Protein AF-A0A1U8D321-F1 (afdb_monomer_lite)

Sequence (104 aa):
MAAQKINEGLEHLAKAEKYLKTGFLKWKPDYDSAASEYGKAAVAFKNAKQFEQAKDACLREAVAHENNRALFHAAKAYEQAGMMLKVSNTVSKWLWRYSELANS

Radius of gyration: 16.48 Å; chains: 1; bounding box: 43×24×55 Å

Secondary structure (DSSP, 8-state):
-HHHHHHHHHHHHHHHHHHHS--TT-SS--HHHHHHHHHHHHHHHHHTT-HHHHHHHHHHHHHHHHHTT-HHHHHHHHHHHHHHHHHHHHHHHHHHHHHHHHT-

pLDDT: mean 83.72, std 8.45, range [56.34, 91.5]

Structure (mmCIF, N/CA/C/O backbone):
data_AF-A0A1U8D321-F1
#
_entry.id   AF-A0A1U8D321-F1
#
loop_
_atom_site.group_PDB
_atom_site.id
_atom_site.type_symbol
_atom_site.label_atom_id
_atom_site.label_alt_id
_atom_site.label_comp_id
_atom_site.label_asym_id
_atom_site.label_entity_id
_atom_site.label_seq_id
_atom_site.pdbx_PDB_ins_code
_atom_site.Cartn_x
_atom_site.Cartn_y
_atom_site.Cartn_z
_atom_site.occupancy
_atom_site.B_iso_or_equiv
_atom_site.auth_seq_id
_atom_site.auth_comp_id
_atom_site.auth_asym_id
_atom_site.auth_atom_id
_atom_site.pdbx_PDB_model_num
ATOM 1 N N . MET A 1 1 ? -13.244 15.290 3.191 1.00 60.94 1 MET A N 1
ATOM 2 C CA . MET A 1 1 ? -11.825 15.147 3.592 1.00 60.94 1 MET A CA 1
ATOM 3 C C . MET A 1 1 ? -11.325 13.700 3.532 1.00 60.94 1 MET A C 1
ATOM 5 O O . MET A 1 1 ? -10.379 13.465 2.798 1.00 60.94 1 MET A O 1
ATOM 9 N N . ALA A 1 2 ? -11.948 12.711 4.195 1.00 65.44 2 ALA A N 1
ATOM 10 C CA . ALA A 1 2 ? -11.492 11.307 4.109 1.00 65.44 2 ALA A CA 1
ATOM 11 C C . ALA A 1 2 ? -11.555 10.721 2.681 1.00 65.44 2 ALA A C 1
ATOM 13 O O . ALA A 1 2 ? -10.596 10.112 2.223 1.00 65.44 2 ALA A O 1
ATOM 14 N N . ALA A 1 3 ? -12.635 10.992 1.940 1.00 77.00 3 ALA A N 1
ATOM 15 C CA . ALA A 1 3 ? -12.800 10.521 0.561 1.00 77.00 3 ALA A CA 1
ATOM 16 C C . ALA A 1 3 ? -11.719 11.040 -0.409 1.00 77.00 3 ALA A C 1
ATOM 18 O O . ALA A 1 3 ? -11.308 10.317 -1.308 1.00 77.00 3 ALA A O 1
ATOM 19 N N . GLN A 1 4 ? -11.209 12.261 -0.199 1.00 83.00 4 GLN A N 1
ATOM 20 C CA . GLN A 1 4 ? -10.133 12.823 -1.026 1.00 83.00 4 GLN A CA 1
ATOM 21 C C . GLN A 1 4 ? -8.822 12.063 -0.812 1.00 83.00 4 GLN A C 1
ATOM 23 O O . GLN A 1 4 ? -8.153 11.724 -1.777 1.00 83.00 4 GLN A O 1
ATOM 28 N N . LYS A 1 5 ? -8.504 11.714 0.441 1.00 82.69 5 LYS A N 1
ATOM 29 C CA . LYS A 1 5 ? -7.311 10.925 0.780 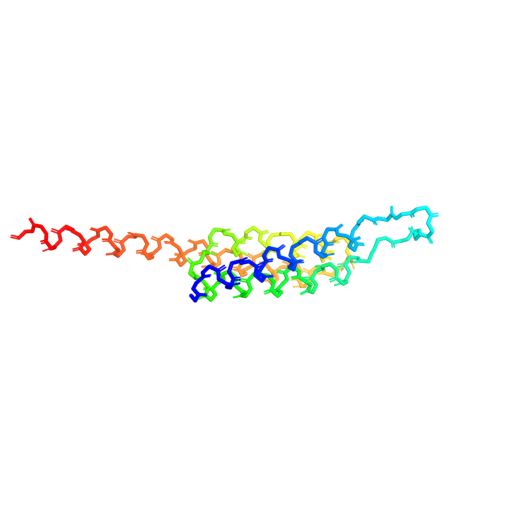1.00 82.69 5 LYS A CA 1
ATOM 30 C C . LYS A 1 5 ? -7.381 9.490 0.259 1.00 82.69 5 LYS A C 1
ATOM 32 O O . LYS A 1 5 ? -6.366 8.951 -0.167 1.00 82.69 5 LYS A O 1
ATOM 37 N N . ILE A 1 6 ? -8.575 8.898 0.241 1.00 87.06 6 ILE A N 1
ATOM 38 C CA . ILE A 1 6 ? -8.805 7.589 -0.388 1.00 87.06 6 ILE A CA 1
ATOM 39 C C . ILE A 1 6 ? -8.579 7.690 -1.899 1.00 87.06 6 ILE A C 1
ATOM 41 O O . ILE A 1 6 ? -7.880 6.852 -2.458 1.00 87.06 6 ILE A O 1
ATOM 45 N N . ASN A 1 7 ? -9.113 8.726 -2.553 1.00 89.12 7 ASN A N 1
ATOM 46 C CA . ASN A 1 7 ? -8.930 8.914 -3.991 1.00 89.12 7 ASN A CA 1
ATOM 47 C C . ASN A 1 7 ? -7.459 9.157 -4.362 1.00 89.12 7 ASN A C 1
ATOM 49 O O . ASN A 1 7 ? -6.956 8.498 -5.263 1.00 89.12 7 ASN A O 1
ATOM 53 N N . GLU A 1 8 ? -6.749 10.012 -3.616 1.00 89.00 8 GLU A N 1
ATOM 54 C CA . GLU A 1 8 ? -5.298 10.212 -3.768 1.00 89.00 8 GLU A CA 1
ATOM 55 C C . GLU A 1 8 ? -4.545 8.874 -3.654 1.00 89.00 8 GLU A C 1
ATOM 57 O O . GLU A 1 8 ? -3.708 8.548 -4.495 1.00 89.00 8 GLU A O 1
ATOM 62 N N . GLY A 1 9 ? -4.877 8.054 -2.647 1.00 89.12 9 GLY A N 1
ATOM 63 C CA . GLY A 1 9 ? -4.291 6.723 -2.477 1.00 89.12 9 GLY A CA 1
ATOM 64 C C . GLY A 1 9 ? -4.548 5.801 -3.671 1.00 89.12 9 GLY A C 1
ATOM 65 O O . GLY A 1 9 ? -3.624 5.157 -4.163 1.00 89.12 9 GLY A O 1
ATOM 66 N N . LEU A 1 10 ? -5.779 5.774 -4.189 1.00 89.44 10 LEU A N 1
ATOM 67 C CA . LEU A 1 10 ? -6.146 4.984 -5.369 1.00 89.44 10 LEU A CA 1
ATOM 68 C C . LEU A 1 10 ? -5.420 5.458 -6.637 1.00 89.44 10 LEU A C 1
ATOM 70 O O . LEU A 1 10 ? -4.984 4.630 -7.436 1.00 89.44 10 LEU A O 1
ATOM 74 N N . GLU A 1 11 ? -5.235 6.766 -6.814 1.00 91.50 11 GLU A N 1
ATOM 75 C CA . GLU A 1 11 ? -4.460 7.314 -7.932 1.00 91.50 11 GLU A CA 1
ATOM 76 C C . GLU A 1 11 ? -2.992 6.884 -7.869 1.00 91.50 11 GLU A C 1
ATOM 78 O O . GLU A 1 11 ? -2.407 6.533 -8.898 1.00 91.50 11 GLU A O 1
ATOM 83 N N . HIS A 1 12 ? -2.399 6.868 -6.672 1.00 91.12 12 HIS A N 1
ATOM 84 C CA . HIS A 1 12 ? -1.045 6.356 -6.462 1.00 91.12 12 HIS A CA 1
ATOM 85 C C . HIS A 1 12 ? -0.948 4.850 -6.755 1.00 91.12 12 HIS A C 1
ATOM 87 O O . HIS A 1 12 ? -0.019 4.435 -7.447 1.00 91.12 12 HIS A O 1
ATOM 93 N N . LEU A 1 13 ? -1.939 4.043 -6.347 1.00 89.38 13 LEU A N 1
ATOM 94 C CA . LEU A 1 13 ? -2.006 2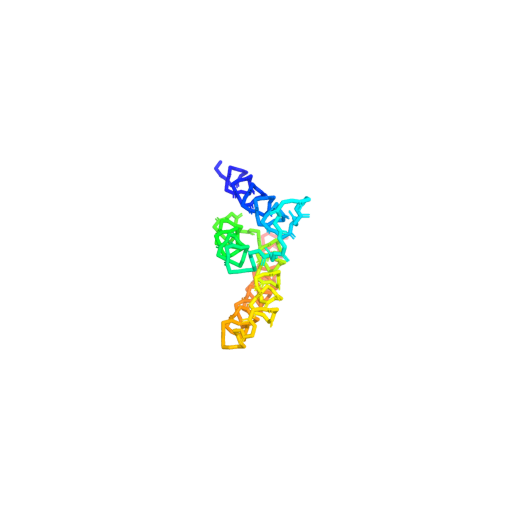.621 -6.721 1.00 89.38 13 LEU A CA 1
ATOM 95 C C . LEU A 1 13 ? -2.059 2.436 -8.244 1.00 89.38 13 LEU A C 1
ATOM 97 O O . LEU A 1 13 ? -1.309 1.636 -8.801 1.00 89.38 13 LEU A O 1
ATOM 101 N N . ALA A 1 14 ? -2.904 3.205 -8.933 1.00 89.44 14 ALA A N 1
ATOM 102 C CA . ALA A 1 14 ? -3.034 3.125 -10.385 1.00 89.44 14 ALA A CA 1
ATOM 103 C C . ALA A 1 14 ? -1.744 3.550 -11.110 1.00 89.44 14 ALA A C 1
ATOM 105 O O . ALA A 1 14 ? -1.389 2.981 -12.145 1.00 89.44 14 ALA A O 1
ATOM 106 N N . LYS A 1 15 ? -1.014 4.541 -10.577 1.00 88.12 15 LYS A N 1
ATOM 107 C CA . LYS A 1 15 ? 0.313 4.927 -11.085 1.00 88.12 15 LYS A CA 1
ATOM 108 C C . LYS A 1 15 ? 1.334 3.812 -10.875 1.00 88.12 15 LYS A C 1
ATOM 110 O O . LYS A 1 15 ? 2.048 3.482 -11.818 1.00 88.12 15 LYS A O 1
ATOM 115 N N . ALA A 1 16 ? 1.362 3.193 -9.696 1.00 87.31 16 ALA A N 1
ATOM 116 C CA . ALA A 1 16 ? 2.241 2.064 -9.402 1.00 87.31 16 ALA A CA 1
ATOM 117 C C . ALA A 1 16 ? 2.008 0.889 -10.372 1.00 87.31 16 ALA A C 1
ATOM 119 O O . ALA A 1 16 ? 2.956 0.354 -10.943 1.00 87.31 16 ALA A O 1
ATOM 120 N N . GLU A 1 17 ? 0.747 0.550 -10.657 1.00 84.56 17 GLU A N 1
ATOM 121 C CA . GLU A 1 17 ? 0.398 -0.479 -11.646 1.00 84.56 17 GLU A CA 1
ATOM 122 C C . GLU A 1 17 ? 0.818 -0.103 -13.074 1.00 84.56 17 GLU A C 1
ATOM 124 O O . GLU A 1 17 ? 1.235 -0.971 -13.843 1.00 84.56 17 GLU A O 1
ATOM 129 N N . LYS A 1 18 ? 0.765 1.185 -13.442 1.00 83.50 18 LYS A N 1
ATOM 130 C CA . LYS A 1 18 ? 1.301 1.662 -14.727 1.00 83.50 18 LYS A CA 1
ATOM 131 C C . LYS A 1 18 ? 2.820 1.517 -14.815 1.00 83.50 18 LYS A C 1
ATOM 133 O O . LYS A 1 18 ? 3.304 1.169 -15.885 1.00 83.50 18 LYS A O 1
ATOM 138 N N . TYR A 1 19 ? 3.560 1.749 -13.728 1.00 81.38 19 TYR A N 1
ATOM 139 C CA . TYR A 1 19 ? 5.014 1.531 -13.699 1.00 81.38 19 TYR A CA 1
ATOM 140 C C . TYR A 1 19 ? 5.390 0.048 -13.839 1.00 81.38 19 TYR A C 1
ATOM 142 O O . TYR A 1 19 ? 6.422 -0.271 -14.429 1.00 81.38 19 TYR A O 1
ATOM 150 N N . LEU A 1 20 ? 4.531 -0.853 -13.351 1.00 74.88 20 LEU A N 1
ATOM 151 C CA . LEU A 1 20 ? 4.695 -2.301 -13.512 1.00 74.88 20 LEU A CA 1
ATOM 152 C C . LEU A 1 20 ? 4.269 -2.809 -14.897 1.00 74.88 20 LEU A C 1
ATOM 154 O O . LEU A 1 20 ? 4.826 -3.796 -15.376 1.00 74.88 20 LEU A O 1
ATOM 158 N N . LYS A 1 21 ? 3.306 -2.153 -15.558 1.00 68.00 21 LYS A N 1
ATOM 159 C CA . LYS A 1 21 ? 2.915 -2.466 -16.940 1.00 68.00 21 LYS A CA 1
ATO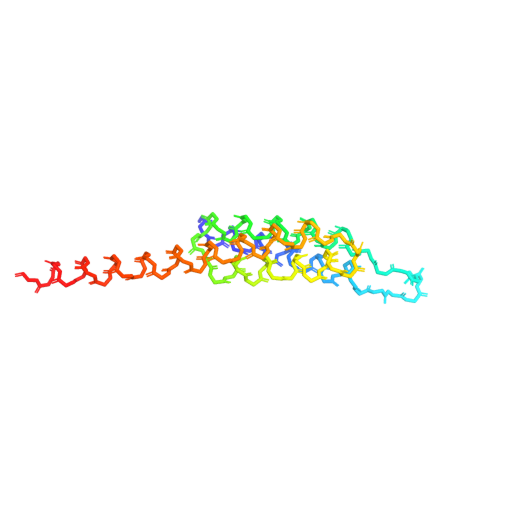M 160 C C . LYS A 1 21 ? 3.997 -2.000 -17.913 1.00 68.00 21 LYS A C 1
ATOM 162 O O . LYS A 1 21 ? 3.984 -0.878 -18.415 1.00 68.00 21 LYS A O 1
ATOM 167 N N . THR A 1 22 ? 4.924 -2.896 -18.219 1.00 60.16 22 THR A N 1
ATOM 168 C CA . THR A 1 22 ? 5.882 -2.722 -19.307 1.00 60.16 22 THR A CA 1
ATOM 169 C C . THR A 1 22 ? 5.163 -2.725 -20.656 1.00 60.16 22 THR A C 1
ATOM 171 O O . THR A 1 22 ? 4.479 -3.676 -21.026 1.00 60.16 22 THR A O 1
ATOM 174 N N . GLY A 1 23 ? 5.273 -1.618 -21.391 1.00 63.50 23 GLY A N 1
ATOM 175 C CA . GLY A 1 23 ? 4.839 -1.534 -22.787 1.00 63.50 23 GLY A CA 1
ATOM 176 C C . GLY A 1 23 ? 5.920 -2.028 -23.752 1.00 63.50 23 GLY A C 1
ATOM 177 O O . GLY A 1 23 ? 7.045 -2.314 -23.346 1.00 63.50 23 GLY A O 1
ATOM 178 N N . PHE A 1 24 ? 5.605 -2.026 -25.050 1.00 56.47 24 PHE A N 1
ATOM 179 C CA . PHE A 1 24 ? 6.485 -2.466 -26.148 1.00 56.47 24 PHE A CA 1
ATOM 180 C C . PHE A 1 24 ? 7.885 -1.809 -26.185 1.00 56.47 24 PHE A C 1
ATOM 182 O O . PHE A 1 24 ? 8.772 -2.322 -26.857 1.00 56.47 24 PHE A O 1
ATOM 189 N N . LEU A 1 25 ? 8.099 -0.694 -25.472 1.00 61.84 25 LEU A N 1
ATOM 190 C CA . LEU A 1 25 ? 9.353 0.071 -25.467 1.00 61.84 25 LEU A CA 1
ATOM 191 C C . LEU A 1 25 ? 10.156 -0.015 -24.148 1.00 61.84 25 LEU A C 1
ATOM 193 O O . LEU A 1 25 ? 11.283 0.470 -24.098 1.00 61.84 25 LEU A O 1
ATOM 197 N N . LYS A 1 26 ? 9.611 -0.607 -23.071 1.00 56.34 26 LYS A N 1
ATOM 198 C CA . LYS A 1 26 ? 10.290 -0.720 -21.762 1.00 56.34 26 LYS A CA 1
ATOM 199 C C . LYS A 1 26 ? 10.523 -2.183 -21.405 1.00 56.34 26 LYS A C 1
ATOM 201 O O . LYS A 1 26 ? 9.615 -2.877 -20.968 1.00 56.34 26 LYS A O 1
ATOM 206 N N . TRP A 1 27 ? 11.764 -2.639 -21.551 1.00 59.97 27 TRP A N 1
ATOM 207 C CA . TRP A 1 27 ? 12.139 -4.035 -21.301 1.00 59.97 27 TRP A CA 1
ATOM 208 C C . TRP A 1 27 ? 12.292 -4.415 -19.821 1.00 59.97 27 TRP A C 1
ATOM 210 O O . TRP A 1 27 ? 12.353 -5.602 -19.510 1.00 59.97 27 TRP A O 1
ATOM 220 N N . LYS A 1 28 ? 12.354 -3.443 -18.903 1.00 60.44 28 LYS A N 1
ATOM 221 C CA . LYS A 1 28 ? 12.393 -3.692 -17.456 1.00 60.44 28 LYS A CA 1
ATOM 222 C C . LYS A 1 28 ? 11.236 -2.968 -16.760 1.00 60.44 28 LYS A C 1
ATOM 224 O O . LYS A 1 28 ? 11.097 -1.762 -16.961 1.00 60.44 28 LYS A O 1
ATOM 229 N N . PRO A 1 29 ? 10.416 -3.676 -15.965 1.00 69.31 29 PRO A N 1
ATOM 230 C CA . PRO A 1 29 ? 9.445 -3.049 -15.076 1.00 69.31 29 PRO A CA 1
ATOM 231 C C . PRO A 1 29 ? 10.171 -2.252 -13.988 1.00 69.31 29 PRO A C 1
ATOM 233 O O . PRO A 1 29 ? 11.110 -2.758 -13.369 1.00 69.31 29 PRO A O 1
ATOM 236 N N . ASP A 1 30 ? 9.732 -1.018 -13.738 1.00 78.88 30 ASP A N 1
ATOM 237 C CA . ASP A 1 30 ? 10.315 -0.157 -12.704 1.00 78.88 30 ASP A CA 1
ATOM 238 C C . ASP A 1 30 ? 9.696 -0.494 -11.337 1.00 78.88 30 ASP A C 1
ATOM 240 O O . ASP A 1 30 ? 8.831 0.219 -10.821 1.00 78.88 30 ASP A O 1
ATOM 244 N N . TYR A 1 31 ? 10.136 -1.611 -10.750 1.00 80.81 31 TYR A N 1
ATOM 245 C CA . TYR A 1 31 ? 9.668 -2.072 -9.436 1.00 80.81 31 TYR A CA 1
ATOM 246 C C . TYR A 1 31 ? 9.966 -1.071 -8.315 1.00 80.81 31 TYR A C 1
ATOM 248 O O . TYR A 1 31 ? 9.161 -0.924 -7.401 1.00 80.81 31 TYR A O 1
ATOM 256 N N . ASP A 1 32 ? 11.088 -0.355 -8.403 1.00 83.38 32 ASP A N 1
ATOM 257 C CA . ASP A 1 32 ? 11.493 0.654 -7.420 1.00 83.38 32 ASP A CA 1
ATOM 258 C C . ASP A 1 32 ? 10.513 1.840 -7.371 1.00 83.38 32 ASP A C 1
ATOM 260 O O . ASP A 1 32 ? 9.999 2.207 -6.312 1.00 83.38 32 ASP A O 1
ATOM 264 N N . SER A 1 33 ? 10.154 2.370 -8.546 1.00 85.75 33 SER A N 1
ATOM 265 C CA . SER A 1 33 ? 9.164 3.445 -8.662 1.00 85.75 33 SER A CA 1
ATOM 266 C C . SER A 1 33 ? 7.770 2.980 -8.242 1.00 85.75 33 SER A C 1
ATOM 268 O O . SER A 1 33 ? 7.062 3.712 -7.553 1.00 85.75 33 SER A O 1
ATOM 270 N N . ALA A 1 34 ? 7.384 1.752 -8.602 1.00 87.75 34 ALA A N 1
ATOM 271 C CA . ALA A 1 34 ? 6.110 1.182 -8.175 1.00 87.75 34 ALA A CA 1
ATOM 272 C C . ALA A 1 34 ? 6.029 1.039 -6.646 1.00 87.75 34 ALA A C 1
ATOM 274 O O . ALA A 1 34 ? 5.030 1.445 -6.056 1.00 87.75 34 ALA A O 1
ATOM 275 N N . ALA A 1 35 ? 7.080 0.525 -5.998 1.00 87.50 35 ALA A N 1
ATOM 276 C CA . ALA A 1 35 ? 7.139 0.381 -4.545 1.00 87.50 35 ALA A CA 1
ATOM 277 C C . ALA A 1 35 ? 6.985 1.734 -3.829 1.00 87.50 35 ALA A C 1
ATOM 279 O O . ALA A 1 35 ? 6.158 1.867 -2.928 1.00 87.50 35 ALA A O 1
ATOM 280 N N . SER A 1 36 ? 7.691 2.770 -4.298 1.00 88.38 36 SER A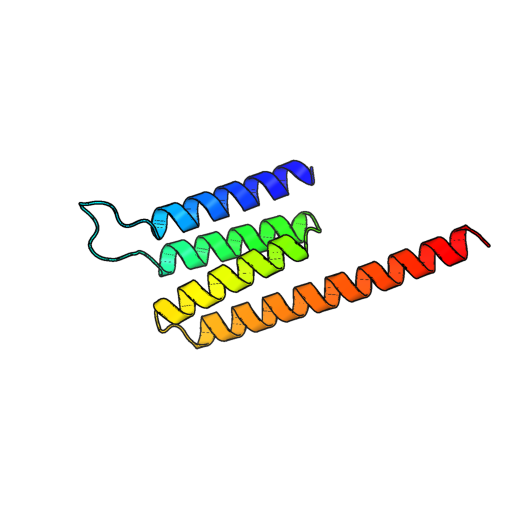 N 1
ATOM 281 C CA . SER A 1 36 ? 7.587 4.119 -3.727 1.00 88.38 36 SER A CA 1
ATOM 282 C C . SER A 1 36 ? 6.165 4.694 -3.814 1.00 88.38 36 SER A C 1
ATOM 284 O O . SER A 1 36 ? 5.675 5.308 -2.863 1.00 88.38 36 SER A O 1
ATOM 286 N N . GLU A 1 37 ? 5.467 4.475 -4.932 1.00 91.06 37 GLU A N 1
ATOM 287 C CA . GLU A 1 37 ? 4.078 4.915 -5.101 1.00 91.06 37 GLU A CA 1
ATOM 288 C C . GLU A 1 37 ? 3.095 4.097 -4.243 1.00 91.06 37 GLU A C 1
ATOM 290 O O . GLU A 1 37 ? 2.174 4.676 -3.660 1.00 91.06 37 GLU A O 1
ATOM 295 N N . TYR A 1 38 ? 3.318 2.786 -4.076 1.00 90.69 38 TYR A N 1
ATOM 296 C CA . TYR A 1 38 ? 2.539 1.957 -3.147 1.00 90.69 38 TYR A CA 1
ATOM 297 C C . TYR A 1 38 ? 2.676 2.428 -1.692 1.00 90.69 38 TYR A C 1
ATOM 299 O O . TYR A 1 38 ? 1.664 2.547 -0.997 1.00 90.69 38 TYR A O 1
ATOM 307 N N . GLY A 1 39 ? 3.885 2.792 -1.252 1.00 89.12 39 GLY A N 1
ATOM 308 C CA . GLY A 1 39 ? 4.110 3.340 0.089 1.00 89.12 39 GLY A CA 1
ATOM 309 C C . GLY A 1 39 ? 3.370 4.665 0.320 1.00 89.12 39 GLY A C 1
ATOM 310 O O . GLY A 1 39 ? 2.735 4.866 1.360 1.00 89.12 39 GLY A O 1
ATOM 311 N N . LYS A 1 40 ? 3.351 5.563 -0.678 1.00 91.19 40 LYS A N 1
ATOM 312 C CA . LYS A 1 40 ? 2.559 6.811 -0.620 1.00 91.19 40 LYS A CA 1
ATOM 313 C C . LYS A 1 40 ? 1.060 6.527 -0.517 1.00 91.19 40 LYS A C 1
ATOM 315 O O . LYS A 1 40 ? 0.375 7.155 0.296 1.00 91.19 40 LYS A O 1
ATOM 320 N N . ALA A 1 41 ? 0.560 5.561 -1.290 1.00 91.44 41 ALA A N 1
ATOM 321 C CA . ALA A 1 41 ? -0.832 5.131 -1.218 1.00 91.44 41 ALA A CA 1
ATOM 322 C C . ALA A 1 41 ? -1.188 4.585 0.175 1.00 91.44 41 ALA A C 1
ATOM 324 O O . ALA A 1 41 ? -2.202 4.982 0.750 1.00 91.44 41 ALA A O 1
ATOM 325 N N . ALA A 1 42 ? -0.327 3.744 0.760 1.00 88.94 42 ALA A N 1
ATOM 326 C CA . ALA A 1 42 ? -0.526 3.181 2.094 1.00 88.94 42 ALA A CA 1
ATOM 327 C C . ALA A 1 42 ? -0.662 4.272 3.171 1.00 88.94 42 ALA A C 1
ATOM 329 O O . ALA A 1 42 ? -1.562 4.218 4.014 1.00 88.94 42 ALA A O 1
ATOM 330 N N . VAL A 1 43 ? 0.176 5.313 3.108 1.00 89.44 43 VAL A N 1
ATOM 331 C CA . VAL A 1 43 ? 0.098 6.467 4.019 1.00 89.44 43 VAL A CA 1
ATOM 332 C C . VAL A 1 43 ? -1.199 7.258 3.816 1.00 89.44 43 VAL A C 1
ATOM 334 O O . VAL A 1 43 ? -1.839 7.647 4.798 1.00 89.44 43 VAL A O 1
ATOM 337 N N . ALA A 1 44 ? -1.627 7.472 2.570 1.00 90.50 44 ALA A N 1
ATOM 338 C CA . ALA A 1 44 ? -2.877 8.166 2.267 1.00 90.50 44 ALA A CA 1
ATOM 339 C C . ALA A 1 44 ? -4.103 7.412 2.819 1.00 90.50 44 ALA A C 1
ATOM 341 O O . ALA A 1 44 ? -4.949 8.017 3.486 1.00 90.50 44 ALA A O 1
ATOM 342 N N . PHE A 1 45 ? -4.154 6.085 2.646 1.00 88.62 45 PHE A N 1
ATOM 343 C CA . PHE A 1 45 ? -5.212 5.239 3.208 1.00 88.62 45 PHE A CA 1
ATOM 344 C C . PHE A 1 45 ? -5.190 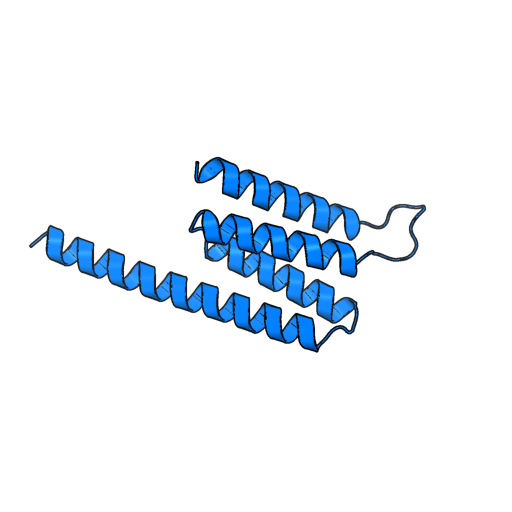5.209 4.738 1.00 88.62 45 PHE A C 1
ATOM 346 O O . PHE A 1 45 ? -6.241 5.331 5.372 1.00 88.62 45 PHE A O 1
ATOM 353 N N . LYS A 1 46 ? -4.002 5.146 5.352 1.00 86.38 46 LYS A N 1
ATOM 354 C CA . LYS A 1 46 ? -3.846 5.240 6.811 1.00 86.38 46 LYS A CA 1
ATOM 355 C C . LYS A 1 46 ? -4.411 6.556 7.351 1.00 86.38 46 LYS A C 1
ATOM 357 O O . LYS A 1 46 ? -5.160 6.547 8.326 1.00 86.38 46 LYS A O 1
ATOM 362 N N . ASN A 1 47 ? -4.112 7.678 6.695 1.00 87.06 47 ASN A N 1
ATOM 363 C CA . ASN A 1 47 ? -4.640 8.992 7.075 1.00 87.06 47 ASN A CA 1
ATOM 364 C C . ASN A 1 47 ? -6.164 9.081 6.900 1.00 87.06 47 ASN A C 1
ATOM 366 O O . ASN A 1 47 ? -6.839 9.771 7.663 1.00 87.06 47 ASN A O 1
ATOM 370 N N . ALA A 1 48 ? -6.720 8.343 5.938 1.00 87.44 48 ALA A N 1
ATOM 371 C CA . ALA A 1 48 ? -8.160 8.203 5.748 1.00 87.44 48 ALA A CA 1
ATOM 372 C C . ALA A 1 48 ? -8.833 7.206 6.714 1.00 87.44 48 ALA A C 1
ATOM 374 O O . ALA A 1 48 ? -10.038 6.983 6.600 1.00 87.44 48 ALA A O 1
ATOM 375 N N . LYS A 1 49 ? -8.083 6.612 7.658 1.00 85.00 49 LYS A N 1
ATOM 376 C CA . LYS A 1 49 ? -8.525 5.527 8.557 1.00 85.00 49 LYS A CA 1
ATOM 377 C C . LYS A 1 49 ? -8.967 4.252 7.819 1.00 85.00 49 LYS A C 1
ATOM 37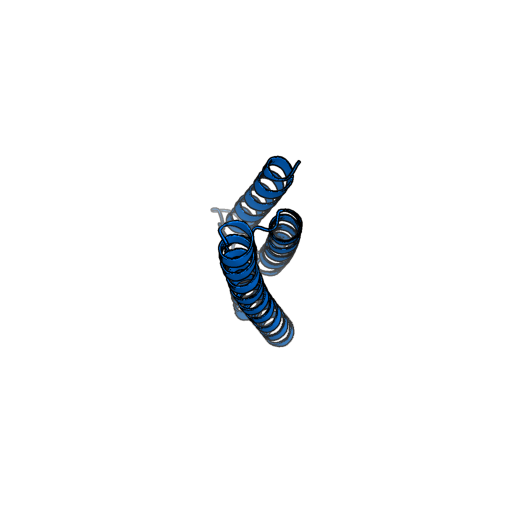9 O O . LYS A 1 49 ? -9.657 3.414 8.393 1.00 85.00 49 LYS A O 1
ATOM 384 N N . GLN A 1 50 ? -8.549 4.086 6.564 1.00 85.44 50 GLN A N 1
ATOM 385 C CA . GLN A 1 50 ? -8.770 2.880 5.769 1.00 85.44 50 GLN A CA 1
ATOM 386 C C . GLN A 1 50 ? -7.603 1.913 5.949 1.00 85.44 50 GLN A C 1
ATOM 388 O O . GLN A 1 50 ? -6.698 1.819 5.123 1.00 85.44 50 GLN A O 1
ATOM 393 N N . PHE A 1 51 ? -7.609 1.203 7.075 1.00 85.88 51 PHE A N 1
ATOM 394 C CA . PHE A 1 51 ? -6.525 0.288 7.435 1.00 85.88 51 PHE A CA 1
ATOM 395 C C . PHE A 1 51 ? -6.464 -0.966 6.549 1.00 85.88 51 PHE A C 1
ATOM 397 O O . PHE A 1 51 ? -5.367 -1.443 6.279 1.00 85.88 51 PHE A O 1
ATOM 404 N N . GLU A 1 52 ? -7.603 -1.461 6.048 1.00 86.00 52 GLU A N 1
ATOM 405 C CA . GLU A 1 52 ? -7.640 -2.587 5.096 1.00 86.00 52 GLU A CA 1
ATOM 406 C C . GLU A 1 52 ? -6.940 -2.227 3.778 1.00 86.00 52 GLU A C 1
ATOM 408 O O . GLU A 1 52 ? -6.016 -2.916 3.355 1.00 86.00 52 GLU A O 1
ATOM 413 N N . GLN A 1 53 ? -7.292 -1.082 3.182 1.00 87.75 53 GLN A N 1
ATOM 414 C CA . GLN A 1 53 ? -6.659 -0.616 1.942 1.00 87.75 53 GLN A CA 1
ATOM 415 C C . GLN A 1 53 ? -5.182 -0.253 2.147 1.00 87.75 53 GLN A C 1
ATOM 417 O O . GLN A 1 53 ? -4.353 -0.515 1.276 1.00 87.75 53 GLN A O 1
ATOM 422 N N . ALA A 1 54 ? -4.830 0.314 3.308 1.00 88.75 54 ALA A N 1
ATOM 423 C CA . ALA A 1 54 ? -3.437 0.583 3.661 1.00 88.75 54 ALA A CA 1
ATOM 424 C C . ALA A 1 54 ? -2.611 -0.710 3.762 1.00 88.75 54 ALA A C 1
ATOM 426 O O . ALA A 1 54 ? -1.479 -0.746 3.285 1.00 88.75 54 ALA A O 1
ATOM 427 N N . LYS A 1 55 ? -3.183 -1.778 4.337 1.00 89.56 55 LYS A N 1
ATOM 428 C CA . LYS A 1 55 ? -2.553 -3.103 4.412 1.00 89.56 55 LYS A CA 1
ATOM 429 C C . LYS A 1 55 ? -2.294 -3.663 3.014 1.00 89.56 55 LYS A C 1
ATOM 431 O O . LYS A 1 55 ? -1.169 -4.067 2.740 1.00 89.56 55 LYS A O 1
ATOM 436 N N . ASP A 1 56 ? -3.294 -3.648 2.131 1.00 90.12 56 ASP A N 1
ATOM 437 C CA . ASP A 1 56 ? -3.125 -4.126 0.751 1.00 90.12 56 ASP A CA 1
ATOM 438 C C . ASP A 1 56 ? -2.065 -3.329 -0.017 1.00 90.12 56 ASP A C 1
ATOM 440 O O . ASP A 1 56 ? -1.276 -3.904 -0.768 1.00 90.12 56 ASP A O 1
ATOM 444 N N . ALA A 1 57 ? -2.005 -2.010 0.186 1.00 90.25 57 ALA A N 1
ATOM 445 C CA . ALA A 1 57 ? -0.969 -1.170 -0.406 1.00 90.25 57 ALA A CA 1
ATOM 446 C C . ALA A 1 57 ? 0.439 -1.541 0.103 1.00 90.25 57 ALA A C 1
ATOM 448 O O . ALA A 1 57 ? 1.339 -1.726 -0.715 1.00 90.25 57 ALA A O 1
ATOM 449 N N . CYS A 1 58 ? 0.622 -1.741 1.417 1.00 89.75 58 CYS A N 1
ATOM 450 C CA . CYS A 1 58 ? 1.898 -2.204 1.984 1.00 89.75 58 CYS A CA 1
ATOM 451 C C . CYS A 1 58 ? 2.294 -3.607 1.499 1.00 89.75 58 CYS A C 1
ATOM 453 O O . CYS A 1 58 ? 3.473 -3.866 1.279 1.00 89.75 58 CYS A O 1
ATOM 455 N N . LEU A 1 59 ? 1.336 -4.520 1.301 1.00 90.44 59 LEU A N 1
ATOM 456 C CA . LEU A 1 59 ? 1.630 -5.844 0.743 1.00 90.44 59 LEU A CA 1
ATOM 457 C C . LEU A 1 59 ? 2.131 -5.738 -0.701 1.00 90.44 59 LEU A C 1
ATOM 459 O O . LEU A 1 59 ? 3.111 -6.384 -1.064 1.00 90.44 59 LEU A O 1
ATOM 463 N N . ARG A 1 60 ? 1.509 -4.883 -1.521 1.00 89.62 60 ARG A N 1
ATOM 464 C CA . ARG A 1 60 ? 1.973 -4.636 -2.894 1.00 89.62 60 ARG A CA 1
ATOM 465 C C . ARG A 1 60 ? 3.350 -3.969 -2.941 1.00 89.62 60 ARG A C 1
ATOM 467 O O . ARG A 1 60 ? 4.166 -4.340 -3.783 1.00 89.62 60 ARG A O 1
ATOM 474 N N . GLU A 1 61 ? 3.626 -3.040 -2.027 1.00 89.94 61 GLU A N 1
ATOM 475 C CA . GLU A 1 61 ? 4.958 -2.450 -1.831 1.00 89.94 61 GLU A CA 1
ATOM 476 C C . GLU A 1 61 ? 6.000 -3.523 -1.480 1.00 89.94 61 GLU A C 1
ATOM 478 O O . GLU A 1 61 ? 7.061 -3.580 -2.104 1.00 89.94 61 GLU A O 1
ATOM 483 N N . ALA A 1 62 ? 5.678 -4.416 -0.538 1.00 88.44 62 ALA A N 1
ATOM 484 C CA . ALA A 1 62 ? 6.566 -5.498 -0.124 1.00 88.44 62 ALA A CA 1
ATOM 485 C C . ALA A 1 62 ? 6.916 -6.420 -1.300 1.00 88.44 62 ALA A C 1
ATOM 487 O O . ALA A 1 62 ? 8.095 -6.649 -1.570 1.00 88.44 62 ALA A O 1
ATOM 488 N N . VAL A 1 63 ? 5.910 -6.852 -2.066 1.00 88.56 63 VAL A N 1
ATOM 489 C CA . VAL A 1 63 ? 6.100 -7.694 -3.258 1.00 88.56 63 VAL A CA 1
ATOM 490 C C . VAL A 1 63 ? 6.955 -6.983 -4.314 1.00 88.56 63 VAL A C 1
ATOM 492 O O . VAL A 1 63 ? 7.817 -7.604 -4.939 1.00 88.56 63 VAL A O 1
ATOM 495 N N . ALA A 1 64 ? 6.769 -5.676 -4.526 1.00 86.81 64 ALA A N 1
ATOM 496 C CA . ALA A 1 64 ? 7.602 -4.906 -5.452 1.00 86.81 64 ALA A CA 1
ATOM 497 C C . ALA A 1 64 ? 9.072 -4.845 -4.988 1.00 86.81 64 ALA A C 1
ATOM 499 O O . ALA A 1 64 ? 9.983 -5.034 -5.799 1.00 86.81 64 ALA A O 1
ATOM 500 N N . HIS A 1 65 ? 9.317 -4.669 -3.687 1.00 85.88 65 HIS A N 1
ATOM 501 C CA . HIS A 1 65 ? 10.662 -4.723 -3.113 1.00 85.88 65 HIS A CA 1
ATOM 502 C C . HIS A 1 65 ? 11.296 -6.119 -3.186 1.00 85.88 65 HIS A C 1
ATOM 504 O O . HIS A 1 65 ? 12.492 -6.213 -3.469 1.00 85.88 65 HIS A O 1
ATOM 510 N N . GLU A 1 66 ? 10.529 -7.197 -3.007 1.00 85.81 66 GLU A N 1
ATOM 511 C CA . GLU A 1 66 ? 11.019 -8.573 -3.191 1.00 85.81 66 GLU A CA 1
ATOM 512 C C . GLU A 1 66 ? 11.482 -8.816 -4.630 1.00 85.81 66 GLU A C 1
ATOM 514 O O . GLU A 1 66 ? 12.587 -9.320 -4.850 1.00 85.81 66 GLU A O 1
ATOM 519 N N . ASN A 1 67 ? 10.696 -8.368 -5.614 1.00 82.69 67 ASN A N 1
ATOM 520 C CA . ASN A 1 67 ? 11.072 -8.444 -7.029 1.00 82.69 67 ASN A CA 1
ATOM 521 C C . ASN A 1 67 ? 12.341 -7.633 -7.341 1.00 82.69 67 ASN A C 1
ATOM 523 O O . ASN A 1 67 ? 13.143 -8.039 -8.182 1.00 82.69 67 ASN A O 1
ATOM 527 N N . ASN A 1 68 ? 12.569 -6.528 -6.626 1.00 80.88 68 ASN A N 1
ATOM 528 C CA . ASN A 1 68 ? 13.781 -5.717 -6.751 1.00 80.88 68 ASN A CA 1
ATOM 529 C C . ASN A 1 68 ? 14.968 -6.237 -5.905 1.00 80.88 68 ASN A C 1
ATOM 531 O O . ASN A 1 68 ? 15.961 -5.532 -5.741 1.00 80.88 68 ASN A O 1
ATOM 535 N N . ARG A 1 69 ? 14.881 -7.451 -5.329 1.00 80.44 69 ARG A N 1
ATOM 536 C CA . ARG A 1 69 ? 15.871 -8.035 -4.393 1.00 80.44 69 ARG A CA 1
ATOM 537 C C . ARG A 1 69 ? 16.139 -7.186 -3.139 1.00 80.44 69 ARG A C 1
ATOM 539 O O . ARG A 1 69 ? 17.121 -7.402 -2.431 1.00 80.44 69 ARG A O 1
ATOM 546 N N . ALA A 1 70 ? 15.248 -6.253 -2.816 1.00 83.94 70 ALA A N 1
ATOM 547 C CA . ALA A 1 70 ? 15.338 -5.365 -1.664 1.00 83.94 70 ALA A CA 1
ATOM 548 C C . ALA A 1 70 ? 14.658 -5.990 -0.429 1.00 83.94 70 ALA A C 1
ATOM 550 O O . ALA A 1 70 ? 13.708 -5.437 0.125 1.00 83.94 70 ALA A O 1
ATOM 551 N N . LEU A 1 71 ? 15.162 -7.143 0.025 1.00 82.50 71 LEU A N 1
ATOM 552 C CA . LEU A 1 71 ? 14.559 -7.949 1.103 1.00 82.50 71 LEU A CA 1
ATOM 553 C C . LEU A 1 71 ? 14.358 -7.177 2.418 1.00 82.50 71 LEU A C 1
ATOM 555 O O . LEU A 1 71 ? 13.360 -7.372 3.105 1.00 82.50 71 LEU A O 1
ATOM 559 N N . PHE A 1 72 ? 15.271 -6.263 2.754 1.00 85.81 72 PHE A N 1
ATOM 560 C CA . PHE A 1 72 ? 15.152 -5.430 3.954 1.00 85.81 72 PHE A CA 1
ATOM 561 C C . PHE A 1 72 ? 13.939 -4.488 3.898 1.00 85.81 72 PHE A C 1
ATOM 563 O O . PHE A 1 72 ? 13.217 -4.324 4.879 1.00 85.81 72 PHE A O 1
ATOM 570 N N . HIS A 1 73 ? 13.692 -3.890 2.730 1.00 84.12 73 HIS A N 1
ATOM 571 C CA . HIS A 1 73 ? 12.555 -2.994 2.528 1.00 84.12 73 HIS A CA 1
ATOM 572 C C . HIS A 1 73 ? 11.243 -3.782 2.479 1.00 84.12 73 HIS A C 1
ATOM 574 O O . HIS A 1 73 ? 10.255 -3.352 3.069 1.00 84.12 73 HIS A O 1
ATOM 580 N N . ALA A 1 74 ? 11.261 -4.976 1.876 1.00 85.69 74 ALA A N 1
ATOM 581 C CA . ALA A 1 74 ? 10.125 -5.889 1.896 1.00 85.69 74 ALA A CA 1
ATOM 582 C C . ALA A 1 74 ? 9.735 -6.296 3.325 1.00 85.69 74 ALA A C 1
ATOM 584 O O . ALA A 1 74 ? 8.574 -6.161 3.702 1.00 85.69 74 ALA A O 1
ATOM 585 N N . ALA A 1 75 ? 10.701 -6.715 4.151 1.00 88.69 75 ALA A N 1
ATOM 586 C CA . ALA A 1 75 ? 10.450 -7.075 5.548 1.00 88.69 75 ALA A CA 1
ATOM 587 C C . ALA A 1 75 ? 9.811 -5.915 6.327 1.00 88.69 75 ALA A C 1
ATOM 589 O O . ALA A 1 75 ? 8.801 -6.102 7.004 1.00 88.69 75 ALA A O 1
ATOM 590 N N . LYS A 1 76 ? 10.333 -4.695 6.154 1.00 88.12 76 LYS A N 1
ATOM 591 C CA . LYS A 1 76 ? 9.771 -3.490 6.775 1.00 88.12 76 LYS A CA 1
ATOM 592 C C . LYS A 1 76 ? 8.329 -3.222 6.328 1.00 88.12 76 LYS A C 1
ATOM 594 O O . LYS A 1 76 ? 7.489 -2.860 7.150 1.00 88.12 76 LYS A O 1
ATOM 599 N N . ALA A 1 77 ? 8.028 -3.400 5.043 1.00 87.19 77 ALA A N 1
ATOM 600 C CA . ALA A 1 77 ? 6.675 -3.241 4.512 1.00 87.19 77 ALA A CA 1
ATOM 601 C C . ALA A 1 77 ? 5.711 -4.310 5.066 1.00 87.19 77 ALA A C 1
ATOM 603 O O . ALA A 1 77 ? 4.582 -3.983 5.442 1.00 87.19 77 ALA A O 1
ATOM 604 N N . TYR A 1 78 ? 6.166 -5.558 5.226 1.00 87.88 78 TYR A N 1
ATOM 605 C CA . TYR A 1 78 ? 5.393 -6.617 5.887 1.00 87.88 78 TYR A CA 1
ATOM 606 C C . TYR A 1 78 ? 5.121 -6.313 7.366 1.00 87.88 78 TYR A C 1
ATOM 608 O O . TYR A 1 78 ? 3.989 -6.479 7.829 1.00 87.88 78 TYR A O 1
ATOM 616 N N . GLU A 1 79 ? 6.111 -5.807 8.106 1.00 89.12 79 GLU A N 1
ATOM 617 C CA . GLU A 1 79 ? 5.912 -5.359 9.490 1.00 89.12 79 GLU A CA 1
ATOM 618 C C . GLU A 1 79 ? 4.873 -4.236 9.573 1.00 89.12 79 GLU A C 1
ATOM 620 O O . GLU A 1 79 ? 3.987 -4.265 10.434 1.00 89.12 79 GLU A O 1
ATOM 625 N N . GLN A 1 80 ? 4.925 -3.271 8.647 1.00 85.81 80 GLN A N 1
ATOM 626 C CA . GLN A 1 80 ? 3.924 -2.209 8.583 1.00 85.81 80 GLN A CA 1
ATOM 627 C C . GLN A 1 80 ? 2.525 -2.748 8.280 1.00 85.81 80 GLN A C 1
ATOM 629 O O . GLN A 1 80 ? 1.578 -2.368 8.973 1.00 85.81 80 GLN A O 1
ATOM 634 N N . ALA A 1 81 ? 2.382 -3.667 7.322 1.00 87.00 81 ALA A N 1
ATOM 635 C CA . ALA A 1 81 ? 1.103 -4.306 7.017 1.00 87.00 81 ALA A CA 1
ATOM 636 C C . ALA A 1 81 ? 0.525 -5.037 8.245 1.00 87.00 81 ALA A C 1
ATOM 638 O O . ALA A 1 81 ? -0.656 -4.880 8.571 1.00 87.00 81 ALA A O 1
ATOM 639 N N . GLY A 1 82 ? 1.367 -5.771 8.982 1.00 87.19 82 GLY A N 1
ATOM 640 C CA . GLY A 1 82 ? 0.979 -6.454 10.218 1.00 87.19 82 GLY A CA 1
ATOM 641 C C . GLY A 1 82 ? 0.529 -5.490 11.321 1.00 87.19 82 GLY A C 1
ATOM 642 O O . GLY A 1 82 ? -0.492 -5.720 11.979 1.00 87.19 82 GLY A O 1
ATOM 643 N N . MET A 1 83 ? 1.233 -4.366 11.494 1.00 87.00 83 MET A N 1
ATOM 644 C CA . MET A 1 83 ? 0.814 -3.320 12.432 1.00 87.00 83 MET A CA 1
ATOM 645 C C . MET A 1 83 ? -0.541 -2.714 12.052 1.00 87.00 83 MET A C 1
ATOM 647 O O . MET A 1 83 ? -1.374 -2.517 12.939 1.00 87.00 83 MET A O 1
ATOM 651 N N . MET A 1 84 ? -0.803 -2.462 10.763 1.00 83.88 84 MET A N 1
ATOM 652 C CA . MET A 1 84 ? -2.095 -1.919 10.315 1.00 83.88 84 MET A CA 1
ATOM 653 C C . MET A 1 84 ? -3.256 -2.870 10.619 1.00 83.88 84 MET A C 1
ATOM 655 O O . MET A 1 84 ? -4.293 -2.421 11.110 1.00 83.88 84 MET A O 1
ATOM 659 N N . LEU A 1 85 ? -3.069 -4.179 10.417 1.00 84.31 85 LEU A N 1
ATOM 660 C CA . LEU A 1 85 ? -4.078 -5.187 10.753 1.00 84.31 85 LEU A CA 1
ATOM 661 C C . LEU A 1 85 ? -4.367 -5.216 12.263 1.00 84.31 85 LEU A C 1
ATOM 663 O O . LEU A 1 85 ? -5.525 -5.219 12.686 1.00 84.31 85 LEU A O 1
ATOM 667 N N . LYS A 1 86 ? -3.317 -5.180 13.093 1.00 84.62 86 LYS A N 1
ATOM 668 C CA . LYS A 1 86 ? -3.459 -5.159 14.557 1.00 84.62 86 LYS A CA 1
ATOM 669 C C . LYS A 1 86 ? -4.199 -3.912 15.040 1.00 84.62 86 LYS A C 1
ATOM 671 O O . LYS A 1 86 ? -5.062 -4.016 15.916 1.00 84.62 86 LYS A O 1
ATOM 676 N N . VAL A 1 87 ? -3.879 -2.747 14.476 1.00 82.75 87 VAL A N 1
ATOM 677 C CA . VAL A 1 87 ? -4.563 -1.484 14.787 1.00 82.75 87 VAL A CA 1
ATOM 678 C C . VAL A 1 87 ? -6.028 -1.553 14.367 1.00 82.75 87 VAL A C 1
ATOM 680 O O . VAL A 1 87 ? -6.885 -1.238 15.186 1.00 82.75 87 VAL A O 1
ATOM 683 N N . SER A 1 88 ? -6.328 -2.029 13.154 1.00 81.38 88 SER A N 1
ATOM 684 C CA . SER A 1 88 ? -7.705 -2.191 12.672 1.00 81.38 88 SER A CA 1
ATOM 685 C C . SER A 1 88 ? -8.540 -3.065 13.610 1.00 81.38 88 SER A C 1
ATOM 687 O O . SER A 1 88 ? -9.588 -2.629 14.079 1.00 81.38 88 SER A O 1
ATOM 689 N N . ASN A 1 89 ? -8.033 -4.246 13.977 1.00 84.81 89 ASN A N 1
ATOM 690 C CA . ASN A 1 89 ? -8.731 -5.158 14.884 1.00 84.81 89 ASN A CA 1
ATOM 691 C C . ASN A 1 89 ? -8.943 -4.540 16.277 1.00 84.81 89 ASN A C 1
ATOM 693 O O . ASN A 1 89 ? -10.025 -4.618 16.857 1.00 84.81 89 ASN A O 1
ATOM 697 N N . THR A 1 90 ? -7.914 -3.870 16.801 1.00 84.62 90 THR A N 1
ATOM 698 C CA . THR A 1 90 ? -7.997 -3.189 18.095 1.00 84.62 90 THR A CA 1
ATOM 699 C C . THR A 1 90 ? -9.078 -2.109 18.060 1.00 84.62 90 THR A C 1
ATOM 701 O O . THR A 1 90 ? -9.968 -2.121 18.906 1.00 84.62 90 THR A O 1
ATOM 704 N N . VAL A 1 91 ? -9.052 -1.217 17.064 1.00 81.50 91 VAL A N 1
ATOM 705 C CA . VAL A 1 91 ? -10.042 -0.141 16.891 1.00 81.50 91 VAL A CA 1
ATOM 706 C C . VAL A 1 91 ? -11.459 -0.704 16.774 1.00 81.50 91 VAL A C 1
ATOM 708 O O . VAL A 1 91 ? -12.353 -0.213 17.459 1.00 81.50 91 VAL A O 1
ATOM 711 N N . SER A 1 92 ? -11.664 -1.765 15.991 1.00 82.50 92 SER A N 1
ATOM 712 C CA . SER A 1 92 ? -12.966 -2.434 15.876 1.00 82.50 92 SER A CA 1
ATOM 713 C C . SER A 1 92 ? -13.475 -2.949 17.224 1.00 82.50 92 SER A C 1
ATOM 715 O O . SER A 1 92 ? -14.643 -2.754 17.559 1.00 82.50 92 SER A O 1
ATOM 717 N N . LYS A 1 93 ? -12.595 -3.535 18.046 1.00 87.75 93 LYS A N 1
ATOM 718 C CA . LYS A 1 93 ? -12.946 -4.008 19.392 1.00 87.75 93 LYS A CA 1
ATOM 719 C C . LYS A 1 93 ? -13.353 -2.862 20.327 1.00 87.75 93 LYS A C 1
ATOM 721 O O . LYS A 1 93 ? -14.322 -3.004 21.072 1.00 87.75 93 LYS A O 1
ATOM 726 N N . TRP A 1 94 ? -12.651 -1.726 20.276 1.00 86.94 94 TRP A N 1
ATOM 727 C CA . TRP A 1 94 ? -13.009 -0.532 21.056 1.00 86.94 94 TRP A CA 1
ATOM 728 C C . TRP A 1 94 ? -14.358 0.050 20.634 1.00 86.94 94 TRP A C 1
ATOM 730 O O . TRP A 1 94 ? -15.161 0.397 21.495 1.00 86.94 94 TRP A O 1
ATOM 740 N N . LEU A 1 95 ? -14.625 0.125 19.327 1.00 87.25 95 LEU A N 1
ATOM 741 C CA . LEU A 1 95 ? -15.894 0.634 18.802 1.00 87.25 95 LEU A CA 1
ATOM 742 C C . LEU A 1 95 ? -17.075 -0.249 19.213 1.00 87.25 95 LEU A C 1
ATOM 744 O O . LEU A 1 95 ? -18.101 0.272 19.646 1.00 87.25 95 LEU A O 1
ATOM 748 N N . TRP A 1 96 ? -16.912 -1.572 19.141 1.00 86.88 96 TRP A N 1
ATOM 749 C CA . TRP A 1 96 ? -17.932 -2.514 19.597 1.00 86.88 96 TRP A CA 1
ATOM 750 C C . TRP A 1 96 ? -18.235 -2.321 21.087 1.00 86.88 96 TRP A C 1
ATOM 752 O O . TRP A 1 96 ? -19.388 -2.103 21.459 1.00 86.88 96 TRP A O 1
ATOM 762 N N . ARG A 1 97 ? -17.194 -2.268 21.930 1.00 90.12 97 ARG A N 1
ATOM 763 C CA . ARG A 1 97 ? -17.357 -2.052 23.373 1.00 90.12 97 ARG A CA 1
ATOM 764 C C . ARG A 1 97 ? -17.990 -0.699 23.703 1.00 90.12 97 ARG A C 1
ATOM 766 O O . ARG A 1 97 ? -18.799 -0.612 24.618 1.00 90.12 97 ARG A O 1
ATOM 773 N N . TYR A 1 98 ? -17.638 0.352 22.965 1.00 89.31 98 TYR A N 1
ATOM 774 C CA . TYR A 1 98 ? -18.245 1.672 23.126 1.00 89.31 98 TYR A CA 1
ATOM 775 C C . TYR A 1 98 ? -19.742 1.657 22.787 1.00 89.31 98 TYR A C 1
ATOM 777 O O . TYR A 1 98 ? -20.535 2.225 23.528 1.00 89.31 98 TYR A O 1
ATOM 785 N N . SER A 1 99 ? -20.142 0.963 21.715 1.00 89.12 99 SER A N 1
ATOM 786 C CA . SER A 1 99 ? -21.560 0.823 21.349 1.00 89.12 99 SER A CA 1
ATOM 787 C C . SER A 1 99 ? -22.374 0.047 22.389 1.00 89.12 99 SER A C 1
ATOM 789 O O . SER A 1 99 ? -23.538 0.356 22.620 1.00 89.12 99 SER A O 1
ATOM 791 N N . GLU A 1 100 ? -21.746 -0.925 23.051 1.00 89.25 100 GLU A N 1
ATOM 792 C CA . GLU A 1 100 ? -22.348 -1.726 24.118 1.00 89.25 100 GLU A CA 1
ATOM 793 C C . GLU A 1 100 ? -22.590 -0.882 25.381 1.00 89.25 100 GLU A C 1
ATOM 795 O O . GLU A 1 100 ? -23.656 -0.955 25.988 1.00 89.25 100 GLU A O 1
ATOM 800 N N . LEU A 1 101 ? -21.629 -0.017 25.728 1.00 88.12 101 LEU A N 1
ATOM 801 C CA . LEU A 1 101 ? -21.748 0.939 26.833 1.00 88.12 101 LEU A CA 1
ATOM 802 C C . LEU A 1 101 ? -22.740 2.073 26.543 1.00 88.12 101 LEU A C 1
ATOM 804 O O . LEU A 1 101 ? -23.350 2.578 27.473 1.00 88.12 101 LEU A O 1
ATOM 808 N N . ALA A 1 102 ? -22.888 2.489 25.283 1.00 84.75 102 ALA A N 1
ATOM 809 C CA . ALA A 1 102 ? -23.812 3.558 24.893 1.00 84.75 102 ALA A CA 1
ATOM 810 C C . ALA A 1 102 ? -25.285 3.105 24.816 1.00 84.75 102 ALA A C 1
ATOM 812 O O . ALA A 1 102 ? -26.174 3.951 24.804 1.00 84.75 102 ALA A O 1
ATOM 813 N N . ASN A 1 103 ? -25.533 1.793 24.743 1.00 78.50 103 ASN A N 1
ATOM 814 C CA . ASN A 1 103 ? -26.868 1.182 24.721 1.00 78.50 103 ASN A CA 1
ATOM 815 C C . ASN A 1 103 ? -27.285 0.575 26.082 1.00 78.50 103 ASN A C 1
ATOM 817 O O . ASN A 1 103 ? -28.307 -0.112 26.137 1.00 78.50 103 ASN A O 1
ATOM 821 N N . SER A 1 104 ? -26.499 0.791 27.146 1.00 66.44 104 SER A N 1
ATOM 822 C CA . SER A 1 104 ? -26.810 0.419 28.541 1.00 66.44 104 SER A CA 1
ATOM 823 C C . SER A 1 104 ? -27.194 1.654 29.348 1.00 66.44 104 SER A C 1
ATOM 825 O O . SER A 1 104 ? -28.063 1.518 30.235 1.00 66.44 104 SER A O 1
#

Foldseek 3Di:
DLVVLQVQLVVLQVVLVVLQPDDPPRPDRPLVSSLVSLQSSLVSCVVSVNLVSSLVSLQSSLVSCVVVVNNVSNVVSNVVSVVSVVVNVVVVVVVVVVVVVVVD